Protein AF-A0A4Q1AHY9-F1 (afdb_monomer_lite)

Foldseek 3Di:
DVVVLVVVQVVVCVVVVHDDDDDDDDDDDDDDPDPVVVVVVLVVVLCVCVVVVVDPDSLPDCPHPNVVVVVVVVD

Structure (mmCIF, N/CA/C/O backbone):
data_AF-A0A4Q1AHY9-F1
#
_entry.id   AF-A0A4Q1AHY9-F1
#
loop_
_atom_site.group_PDB
_atom_site.id
_atom_site.type_symbol
_atom_site.label_atom_id
_atom_site.label_alt_id
_atom_site.label_comp_id
_atom_site.label_asym_id
_atom_site.label_entity_id
_atom_site.label_seq_id
_atom_site.pdbx_PDB_ins_code
_atom_site.Cartn_x
_atom_site.Cartn_y
_atom_site.Cartn_z
_atom_site.occupancy
_atom_site.B_iso_or_equiv
_atom_site.auth_seq_id
_atom_site.auth_comp_id
_atom_site.auth_asym_id
_atom_site.auth_atom_id
_atom_site.pdbx_PDB_model_num
ATOM 1 N N . MET A 1 1 ? 9.500 -0.421 7.538 1.00 93.31 1 MET A N 1
ATOM 2 C CA . MET A 1 1 ? 8.130 -0.976 7.666 1.00 93.31 1 MET A CA 1
ATOM 3 C C . MET A 1 1 ? 7.717 -1.404 9.073 1.00 93.31 1 MET A C 1
ATOM 5 O O . MET A 1 1 ? 6.566 -1.170 9.405 1.00 93.31 1 MET A O 1
ATOM 9 N N . ARG A 1 2 ? 8.596 -1.961 9.931 1.00 92.81 2 ARG A N 1
ATOM 10 C CA . ARG A 1 2 ? 8.213 -2.381 11.303 1.00 92.81 2 ARG A CA 1
ATOM 11 C C . ARG A 1 2 ? 7.513 -1.281 12.113 1.00 92.81 2 ARG A C 1
ATOM 13 O O . ARG A 1 2 ? 6.435 -1.526 12.632 1.00 92.81 2 ARG A O 1
ATOM 20 N N . TYR A 1 3 ? 8.116 -0.092 12.195 1.00 96.44 3 TYR A N 1
ATOM 21 C CA . TYR A 1 3 ? 7.559 1.031 12.957 1.00 96.44 3 TYR A CA 1
ATOM 22 C C . TYR A 1 3 ? 6.200 1.484 12.405 1.00 96.44 3 TYR A C 1
ATOM 24 O O . TYR A 1 3 ? 5.215 1.450 13.129 1.00 96.44 3 TYR A O 1
ATOM 32 N N . LEU A 1 4 ? 6.125 1.806 11.108 1.00 96.75 4 LEU A N 1
ATOM 33 C CA . LEU A 1 4 ? 4.886 2.245 10.453 1.00 96.75 4 LEU A CA 1
ATOM 34 C C . LEU A 1 4 ? 3.734 1.245 10.644 1.00 96.75 4 LEU A C 1
ATOM 36 O O . LEU A 1 4 ? 2.652 1.623 11.087 1.00 96.75 4 LEU A O 1
ATOM 40 N N . ASN A 1 5 ? 3.986 -0.039 10.373 1.00 96.88 5 ASN A N 1
ATOM 41 C CA . ASN A 1 5 ? 2.972 -1.084 10.496 1.00 96.88 5 ASN A CA 1
ATOM 42 C C . ASN A 1 5 ? 2.521 -1.274 11.949 1.00 96.88 5 ASN A C 1
ATOM 44 O O . ASN A 1 5 ? 1.333 -1.486 12.183 1.00 96.88 5 ASN A O 1
ATOM 48 N N . ALA A 1 6 ? 3.445 -1.198 12.915 1.00 95.94 6 ALA A N 1
ATOM 49 C CA . ALA A 1 6 ? 3.123 -1.322 14.334 1.00 95.94 6 ALA A CA 1
ATOM 50 C C . ALA A 1 6 ? 2.281 -0.137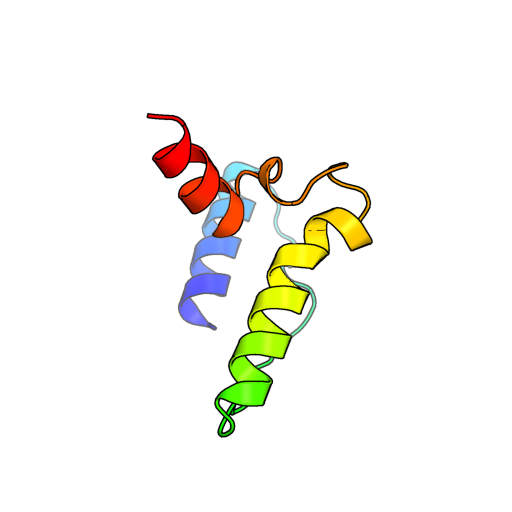 14.821 1.00 95.94 6 ALA A C 1
ATOM 52 O O . ALA A 1 6 ? 1.214 -0.340 15.396 1.00 95.94 6 ALA A O 1
ATOM 53 N N . THR A 1 7 ? 2.708 1.093 14.529 1.00 97.69 7 THR A N 1
ATOM 54 C CA . THR A 1 7 ? 1.986 2.306 14.928 1.00 97.69 7 THR A CA 1
ATOM 55 C C . THR A 1 7 ? 0.589 2.349 14.311 1.00 97.69 7 THR A C 1
ATOM 57 O O . THR A 1 7 ? -0.382 2.639 15.011 1.00 97.69 7 THR A O 1
ATOM 60 N N . TYR A 1 8 ? 0.452 1.983 13.031 1.00 97.44 8 TYR A N 1
ATOM 61 C CA . TYR A 1 8 ? -0.859 1.911 12.386 1.00 97.44 8 TYR A CA 1
ATOM 62 C C . TYR A 1 8 ? -1.743 0.807 12.975 1.00 97.44 8 TYR A C 1
ATOM 64 O O . TYR A 1 8 ? -2.924 1.044 13.213 1.00 97.44 8 TYR A O 1
ATOM 72 N N . ALA A 1 9 ? -1.190 -0.376 13.268 1.00 97.56 9 ALA A N 1
ATOM 73 C CA . ALA A 1 9 ? -1.953 -1.459 13.887 1.00 97.56 9 ALA A CA 1
ATOM 74 C C . ALA A 1 9 ? -2.495 -1.062 15.267 1.00 97.56 9 ALA A C 1
ATOM 76 O O . ALA A 1 9 ? -3.662 -1.317 15.553 1.00 97.56 9 ALA A O 1
ATOM 77 N N . ILE A 1 10 ? -1.689 -0.378 16.089 1.00 97.06 10 ILE A N 1
ATOM 78 C CA . ILE A 1 10 ? -2.128 0.155 17.388 1.00 97.06 10 ILE A CA 1
ATOM 79 C C . ILE A 1 10 ? -3.277 1.154 17.197 1.00 97.06 10 ILE A C 1
ATOM 81 O O . ILE A 1 10 ? -4.312 1.037 17.856 1.00 97.06 10 ILE A O 1
ATOM 85 N N . TYR A 1 11 ? -3.120 2.113 16.277 1.00 97.81 11 TYR A N 1
ATOM 86 C CA . TYR A 1 11 ? -4.164 3.092 15.959 1.00 97.81 11 TYR A CA 1
ATOM 87 C C . TYR A 1 11 ? -5.465 2.418 15.499 1.00 97.81 11 TYR A C 1
ATOM 89 O O . TYR A 1 11 ? -6.534 2.713 16.034 1.00 97.81 11 TYR A O 1
ATOM 97 N N . PHE A 1 12 ? -5.377 1.499 14.537 1.00 98.25 12 PHE A N 1
ATOM 98 C CA . PHE A 1 12 ? -6.523 0.806 13.955 1.00 98.25 12 PHE A CA 1
ATOM 99 C C . PHE A 1 12 ? -7.267 -0.016 15.012 1.00 98.25 12 PHE A C 1
ATOM 101 O O . PHE A 1 12 ? -8.484 0.105 15.152 1.00 98.25 12 PHE A O 1
ATOM 108 N N . ASN A 1 13 ? -6.534 -0.791 15.814 1.00 98.12 13 ASN A N 1
ATOM 109 C CA . ASN A 1 13 ? -7.108 -1.607 16.880 1.00 98.12 13 ASN A CA 1
ATOM 110 C C . ASN A 1 13 ? -7.814 -0.749 17.936 1.00 98.12 13 ASN A C 1
ATOM 112 O O . ASN A 1 13 ? -8.947 -1.053 18.310 1.00 98.12 13 ASN A O 1
ATOM 116 N N . LYS A 1 14 ? -7.219 0.384 18.337 1.00 97.75 14 LYS A N 1
ATOM 117 C CA . LYS A 1 14 ? -7.867 1.345 19.244 1.00 97.75 14 LYS A CA 1
ATOM 118 C C . LYS A 1 14 ? -9.132 1.953 18.631 1.00 97.75 14 LYS A C 1
ATOM 120 O O . LYS A 1 14 ? -10.152 2.034 19.310 1.00 97.75 14 LYS A O 1
ATOM 125 N N . LYS A 1 15 ? -9.083 2.366 17.358 1.00 98.19 15 LYS A N 1
ATOM 126 C CA . LYS A 1 15 ? -10.211 2.999 16.654 1.00 98.19 15 LYS A CA 1
ATOM 127 C C . LYS A 1 15 ? -11.409 2.063 16.514 1.00 98.19 15 LYS A C 1
ATOM 129 O O . LYS A 1 15 ? -12.538 2.487 16.739 1.00 98.19 15 LYS A O 1
ATOM 134 N N . TYR A 1 16 ? -11.163 0.804 16.163 1.00 97.81 16 TYR A N 1
ATOM 135 C CA . TYR A 1 16 ? -12.214 -0.174 15.876 1.00 97.81 16 TYR A CA 1
ATOM 136 C C . TYR A 1 16 ? -12.471 -1.157 17.027 1.00 97.81 16 TYR A C 1
ATOM 138 O O . TYR A 1 16 ? -13.188 -2.133 16.834 1.00 97.81 16 TYR A O 1
ATOM 146 N N . LYS A 1 17 ? -11.912 -0.903 18.223 1.00 97.75 17 LYS A N 1
ATOM 147 C CA . LYS A 1 17 ? -12.052 -1.747 19.427 1.00 97.75 17 LYS A CA 1
ATOM 148 C C . LYS A 1 17 ? -11.696 -3.223 19.171 1.00 97.75 17 LYS A C 1
ATOM 150 O O . LYS A 1 17 ? -12.393 -4.127 19.620 1.00 97.75 17 LYS A O 1
ATOM 155 N N . ARG A 1 18 ? -10.607 -3.458 18.434 1.00 97.12 18 ARG A N 1
ATOM 156 C CA . ARG A 1 18 ? -10.045 -4.789 18.133 1.00 97.12 18 ARG A CA 1
ATOM 157 C C . ARG A 1 18 ? -8.757 -5.015 18.929 1.00 97.12 18 ARG A C 1
ATOM 159 O O . ARG A 1 18 ? -8.120 -4.058 19.355 1.00 97.12 18 ARG A O 1
ATOM 166 N N . SER A 1 19 ? -8.348 -6.270 19.093 1.00 91.50 19 SER A N 1
ATOM 167 C CA . SER A 1 19 ? -7.091 -6.657 19.766 1.00 91.50 19 SER A CA 1
ATOM 168 C C . SER A 1 19 ? -6.247 -7.657 18.964 1.00 91.50 19 SER A C 1
ATOM 170 O O . SER A 1 19 ? -5.197 -8.097 19.424 1.00 91.50 19 SER A O 1
ATOM 172 N N . GLU A 1 20 ? -6.684 -8.003 17.754 1.00 92.94 20 GLU A N 1
ATOM 173 C CA . GLU A 1 20 ? -6.064 -9.029 16.917 1.00 92.94 20 GLU A CA 1
ATOM 174 C C . GLU A 1 20 ? -4.926 -8.481 16.045 1.00 92.94 20 GLU A C 1
ATOM 176 O O . GLU A 1 20 ? -4.716 -7.270 15.905 1.00 92.94 20 GLU A O 1
ATOM 181 N N . HIS A 1 21 ? -4.188 -9.403 15.426 1.00 93.88 21 HIS A N 1
ATOM 182 C CA . HIS A 1 21 ? -3.168 -9.065 14.446 1.00 93.88 21 HIS A CA 1
ATOM 183 C C . HIS A 1 21 ? -3.809 -8.461 13.188 1.00 93.88 21 HIS A C 1
ATOM 185 O O . HIS A 1 21 ? -4.693 -9.065 12.587 1.00 93.88 21 HIS A O 1
ATOM 191 N N . LEU A 1 22 ? -3.366 -7.261 12.797 1.00 96.25 22 LEU A N 1
ATOM 192 C CA . LEU A 1 22 ? -3.933 -6.545 11.649 1.00 96.25 22 LEU A CA 1
ATOM 193 C C . LEU A 1 22 ? -3.349 -6.994 10.303 1.00 96.25 22 LEU A C 1
ATOM 195 O O . LEU A 1 22 ? -4.053 -7.028 9.300 1.00 96.25 22 LEU A O 1
ATOM 199 N N . TRP A 1 23 ? -2.049 -7.277 10.264 1.00 95.50 23 TRP A N 1
ATOM 200 C CA . TRP A 1 23 ? -1.322 -7.524 9.019 1.00 95.50 23 TRP A CA 1
ATOM 201 C C . TRP A 1 23 ? -1.218 -9.018 8.735 1.00 95.50 23 TRP A C 1
ATOM 203 O O . TRP A 1 23 ? -1.112 -9.813 9.652 1.00 95.50 23 TRP A O 1
ATOM 213 N N . GLN A 1 24 ? -1.182 -9.435 7.473 1.00 94.94 24 GLN A N 1
ATOM 214 C CA . GLN A 1 24 ? -0.894 -10.832 7.153 1.00 94.94 24 GLN A CA 1
ATOM 215 C C . GLN A 1 24 ? 0.601 -11.002 6.856 1.00 94.94 24 GLN A C 1
ATOM 217 O O . GLN A 1 24 ? 1.078 -10.698 5.763 1.00 94.94 24 GLN A O 1
ATOM 222 N N . GLY A 1 25 ? 1.354 -11.502 7.837 1.00 93.12 25 GLY A N 1
ATOM 223 C CA . GLY A 1 25 ? 2.781 -11.792 7.690 1.00 93.12 25 GLY A CA 1
ATOM 224 C C . GLY A 1 25 ? 3.687 -10.553 7.693 1.00 93.12 25 GLY A C 1
ATOM 225 O O . GLY A 1 25 ? 3.316 -9.464 8.130 1.00 93.12 25 GLY A O 1
ATOM 226 N N . ARG A 1 26 ? 4.937 -10.735 7.248 1.00 92.50 26 ARG A N 1
ATOM 227 C CA . ARG A 1 26 ? 5.955 -9.670 7.223 1.00 92.50 26 ARG A CA 1
ATOM 228 C C . ARG A 1 26 ? 5.907 -8.891 5.911 1.00 92.50 26 ARG A C 1
ATOM 230 O O . ARG A 1 26 ? 5.685 -9.473 4.852 1.00 92.50 26 ARG A O 1
ATOM 237 N N . PHE A 1 27 ? 6.214 -7.594 5.982 1.00 95.06 27 PHE A N 1
ATOM 238 C CA . PHE A 1 27 ? 6.451 -6.784 4.789 1.00 95.06 27 PHE A CA 1
ATOM 239 C C . PHE A 1 27 ? 7.584 -7.388 3.957 1.00 95.06 27 PHE A C 1
ATOM 241 O O . PHE A 1 27 ? 8.659 -7.679 4.489 1.00 95.06 27 PHE A O 1
ATOM 248 N N . LYS A 1 28 ? 7.336 -7.556 2.660 1.00 94.50 28 LYS A N 1
ATOM 249 C CA . LYS A 1 28 ? 8.317 -8.064 1.708 1.00 94.50 28 LYS A CA 1
ATOM 250 C C . LYS A 1 28 ? 9.003 -6.889 1.016 1.00 94.50 28 LYS A C 1
ATOM 252 O O . LYS A 1 28 ? 8.341 -5.932 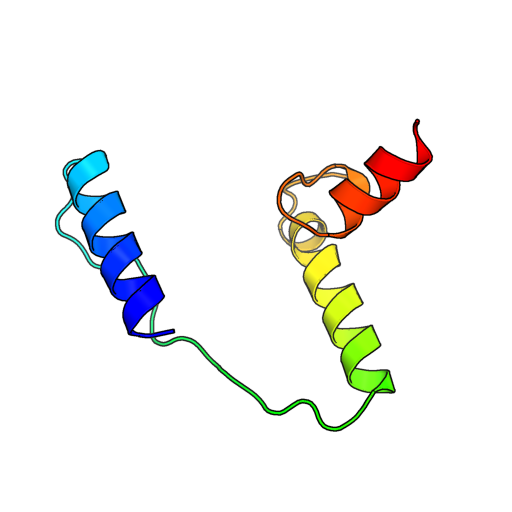0.633 1.00 94.50 28 LYS A O 1
ATOM 257 N N . SER A 1 29 ? 10.321 -6.969 0.880 1.00 93.94 29 SER A N 1
ATOM 258 C CA . SER A 1 29 ? 11.150 -5.937 0.261 1.00 93.94 29 SER A CA 1
ATOM 259 C C . SER A 1 29 ? 12.114 -6.610 -0.698 1.00 93.94 29 SER A C 1
ATOM 261 O O . SER A 1 29 ? 12.834 -7.520 -0.290 1.00 93.94 29 SER A O 1
ATOM 263 N N . TRP A 1 30 ? 12.142 -6.151 -1.944 1.00 94.19 30 TRP A N 1
ATOM 264 C CA . TRP A 1 30 ? 13.057 -6.643 -2.967 1.00 94.19 30 TRP A CA 1
ATOM 265 C C . TRP A 1 30 ? 13.778 -5.474 -3.612 1.00 94.19 30 TRP A C 1
ATOM 267 O O . TRP A 1 30 ? 13.203 -4.401 -3.785 1.00 94.19 30 TRP A O 1
ATOM 277 N N . TYR A 1 31 ? 15.047 -5.689 -3.940 1.00 95.81 31 TYR A N 1
ATOM 278 C CA . TYR A 1 31 ? 15.845 -4.694 -4.633 1.00 95.81 31 TYR A CA 1
ATOM 279 C C . TYR A 1 31 ? 15.473 -4.675 -6.118 1.00 95.81 31 TYR A C 1
ATOM 281 O O . TYR A 1 31 ? 15.445 -5.721 -6.766 1.00 95.81 31 TYR A O 1
ATOM 289 N N . VAL A 1 32 ? 15.189 -3.486 -6.645 1.00 96.50 32 VAL A N 1
ATOM 290 C CA . VAL A 1 32 ? 14.879 -3.260 -8.060 1.00 96.50 32 VAL A CA 1
ATOM 291 C C . VAL A 1 32 ? 16.049 -2.493 -8.660 1.00 96.50 32 VAL A C 1
ATOM 293 O O . VAL A 1 32 ? 16.190 -1.297 -8.434 1.00 96.50 32 VAL A O 1
ATOM 296 N N . ALA A 1 33 ? 16.918 -3.207 -9.376 1.00 96.00 33 ALA A N 1
ATOM 297 C CA . ALA A 1 33 ? 18.140 -2.646 -9.961 1.00 96.00 33 ALA A CA 1
ATOM 298 C C . ALA A 1 33 ? 17.964 -2.180 -11.414 1.00 96.00 33 ALA A C 1
ATOM 300 O O . ALA A 1 33 ? 18.777 -1.423 -11.931 1.00 96.00 33 ALA A O 1
ATOM 301 N N . ASN A 1 34 ? 16.943 -2.701 -12.095 1.00 96.75 34 ASN A N 1
ATOM 302 C CA . ASN A 1 34 ? 16.709 -2.483 -13.514 1.00 96.75 34 ASN A CA 1
ATOM 303 C C . ASN A 1 34 ? 15.546 -1.501 -13.691 1.00 96.75 34 ASN A C 1
ATOM 305 O O . ASN A 1 34 ? 14.435 -1.759 -13.229 1.00 96.75 34 ASN A O 1
ATOM 309 N N . GLU A 1 35 ? 15.809 -0.394 -14.375 1.00 97.12 35 GLU A N 1
ATOM 310 C CA . GLU A 1 35 ? 14.838 0.675 -14.606 1.00 97.12 35 GLU A CA 1
ATOM 311 C C . GLU A 1 35 ? 13.666 0.237 -15.501 1.00 97.12 35 GLU A C 1
ATOM 313 O O . GLU A 1 35 ? 12.510 0.514 -15.189 1.00 97.12 35 GLU A O 1
ATOM 318 N N . ALA A 1 36 ? 13.916 -0.541 -16.558 1.00 97.25 36 ALA A N 1
ATOM 319 C CA . ALA A 1 36 ? 12.837 -1.098 -17.375 1.00 97.25 36 ALA A CA 1
ATOM 320 C C . ALA A 1 36 ? 11.910 -2.000 -16.540 1.00 97.25 36 ALA A C 1
ATOM 322 O O . ALA A 1 36 ? 10.687 -1.945 -16.673 1.00 97.25 36 ALA A O 1
ATOM 323 N N . TYR A 1 37 ? 12.481 -2.787 -15.623 1.00 96.88 37 TYR A N 1
ATOM 324 C CA . TYR A 1 37 ? 11.700 -3.595 -14.688 1.00 96.88 37 TYR A CA 1
ATOM 325 C C . TYR A 1 37 ? 10.938 -2.741 -13.664 1.00 96.88 37 TYR A C 1
ATOM 327 O O . TYR A 1 37 ? 9.805 -3.080 -13.323 1.00 96.88 37 TYR A O 1
ATOM 335 N N . LEU A 1 38 ? 11.501 -1.614 -13.217 1.00 97.25 38 LEU A N 1
ATOM 336 C CA . LEU A 1 38 ? 10.798 -0.663 -12.353 1.00 97.25 38 LEU A CA 1
ATOM 337 C C . LEU A 1 38 ? 9.506 -0.161 -13.012 1.00 97.25 38 LEU A C 1
ATOM 339 O O . LEU A 1 38 ? 8.457 -0.180 -12.370 1.00 97.25 38 LEU A O 1
ATOM 343 N N . TYR A 1 39 ? 9.551 0.216 -14.292 1.00 96.69 39 TYR A N 1
ATOM 344 C CA . TYR A 1 39 ? 8.355 0.670 -15.011 1.00 96.69 39 TYR A CA 1
ATOM 345 C C . TYR A 1 39 ? 7.301 -0.430 -15.176 1.00 96.69 39 TYR A C 1
ATOM 347 O O . TYR A 1 39 ? 6.104 -0.160 -15.056 1.00 96.69 39 TYR A O 1
ATOM 355 N N . ILE A 1 40 ? 7.729 -1.675 -15.404 1.00 96.69 40 ILE A N 1
ATOM 356 C CA . ILE A 1 40 ? 6.820 -2.830 -15.447 1.00 96.69 40 ILE A CA 1
ATOM 357 C C . ILE A 1 40 ? 6.145 -3.020 -14.083 1.00 96.69 40 ILE A C 1
ATOM 359 O O . ILE A 1 40 ? 4.921 -3.116 -14.020 1.00 96.69 40 ILE A O 1
ATOM 363 N N . LEU A 1 41 ? 6.918 -2.997 -12.993 1.00 96.69 41 LEU A N 1
ATOM 364 C CA . LEU A 1 41 ? 6.395 -3.120 -11.631 1.00 96.69 41 LEU A CA 1
ATOM 365 C C . LEU A 1 41 ? 5.405 -2.009 -11.276 1.00 96.69 41 LEU A C 1
ATOM 367 O O . LEU A 1 41 ? 4.358 -2.290 -10.700 1.00 96.69 41 LEU A O 1
ATOM 371 N N . MET A 1 42 ? 5.719 -0.757 -11.616 1.00 96.06 42 MET A N 1
ATOM 372 C CA . MET A 1 42 ? 4.822 0.377 -11.380 1.00 96.06 42 MET A CA 1
ATOM 373 C C . MET A 1 42 ? 3.488 0.183 -12.104 1.00 96.06 42 MET A C 1
ATOM 375 O O . MET A 1 42 ? 2.435 0.279 -11.475 1.00 96.06 42 MET A O 1
ATOM 379 N N . ARG A 1 43 ? 3.525 -0.173 -13.396 1.00 95.50 43 ARG A N 1
ATOM 380 C CA . ARG A 1 43 ? 2.315 -0.488 -14.169 1.00 95.50 43 ARG A CA 1
ATOM 381 C C . ARG A 1 43 ? 1.518 -1.620 -13.523 1.00 95.50 43 ARG A C 1
ATOM 383 O O . ARG A 1 43 ? 0.297 -1.529 -13.430 1.00 95.50 4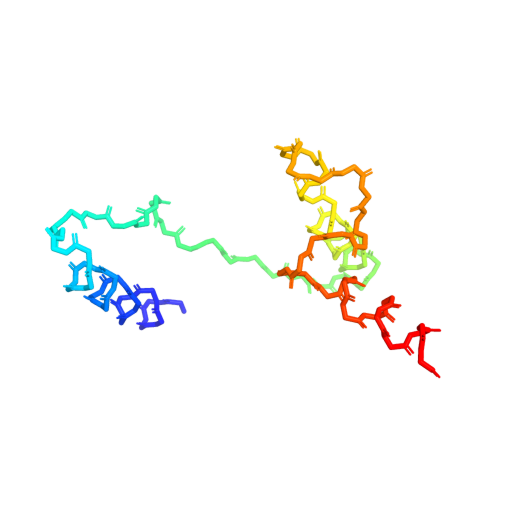3 ARG A O 1
ATOM 390 N N . ASP A 1 44 ? 2.192 -2.672 -13.072 1.00 96.06 44 ASP A N 1
ATOM 391 C CA . ASP A 1 44 ? 1.530 -3.814 -12.447 1.00 96.06 44 ASP A CA 1
ATOM 392 C C . ASP A 1 44 ? 0.846 -3.455 -11.124 1.00 96.06 44 ASP A C 1
ATOM 394 O O . ASP A 1 44 ? -0.257 -3.943 -10.868 1.00 96.06 44 ASP A O 1
ATOM 398 N N . ILE A 1 45 ? 1.469 -2.593 -10.310 1.00 96.56 45 ILE A N 1
ATOM 399 C CA . ILE A 1 45 ? 0.899 -2.091 -9.052 1.00 96.56 45 ILE A CA 1
ATOM 400 C C . ILE A 1 45 ? -0.355 -1.259 -9.320 1.00 96.56 45 ILE A C 1
ATOM 402 O O . ILE A 1 45 ? -1.379 -1.490 -8.675 1.00 96.56 45 ILE A O 1
ATOM 406 N N . GLU A 1 46 ? -0.299 -0.338 -10.283 1.00 96.88 46 GLU A N 1
ATOM 407 C CA . GLU A 1 46 ? -1.444 0.502 -10.664 1.00 96.88 46 GLU A CA 1
ATOM 408 C C . GLU A 1 46 ? -2.611 -0.337 -11.222 1.00 96.88 46 GLU A C 1
ATOM 410 O O . GLU A 1 46 ? -3.772 0.026 -11.066 1.00 96.88 46 GLU A O 1
ATOM 415 N N . GLN A 1 47 ? -2.343 -1.515 -11.797 1.00 97.19 47 GLN A N 1
ATOM 416 C CA . GLN A 1 47 ? -3.380 -2.445 -12.261 1.00 97.19 47 GLN A CA 1
ATOM 417 C C . GLN A 1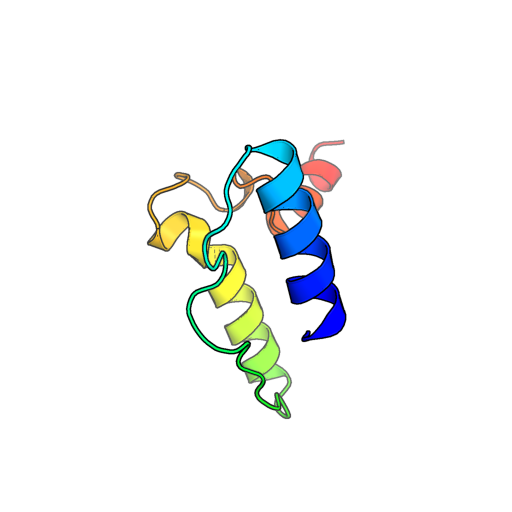 47 ? -3.994 -3.323 -11.155 1.00 97.19 47 GLN A C 1
ATOM 419 O O . GLN A 1 47 ? -4.981 -4.016 -11.415 1.00 97.19 47 GLN A O 1
ATOM 424 N N . ASN A 1 48 ? -3.459 -3.329 -9.929 1.00 97.25 48 ASN A N 1
ATOM 425 C CA . ASN A 1 48 ? -3.987 -4.164 -8.840 1.00 97.25 48 ASN A CA 1
ATOM 426 C C . ASN A 1 48 ? -5.485 -3.946 -8.554 1.00 97.25 48 ASN A C 1
ATOM 428 O O . ASN A 1 48 ? -6.185 -4.947 -8.390 1.00 97.25 48 ASN A O 1
ATOM 432 N N . PRO A 1 49 ? -6.018 -2.708 -8.534 1.00 97.56 49 PRO A N 1
ATOM 433 C CA . PRO A 1 49 ? -7.447 -2.469 -8.334 1.00 97.56 49 PRO A CA 1
ATOM 434 C C . PRO A 1 49 ? -8.324 -3.093 -9.427 1.00 97.56 49 PRO A C 1
ATOM 436 O O . PRO A 1 49 ? -9.385 -3.632 -9.113 1.00 97.56 49 PRO A O 1
ATOM 439 N N . LEU A 1 50 ? -7.863 -3.095 -10.687 1.00 97.56 50 LEU A N 1
ATOM 440 C CA . LEU A 1 50 ? -8.546 -3.787 -11.789 1.00 97.56 50 LEU A CA 1
ATOM 441 C C . LEU A 1 50 ? -8.520 -5.304 -11.585 1.00 97.56 50 LEU A C 1
ATOM 443 O O . LEU A 1 50 ? -9.553 -5.966 -11.657 1.00 97.56 50 LEU A O 1
ATOM 447 N N . LYS A 1 51 ? -7.338 -5.862 -11.285 1.00 97.69 51 LYS A N 1
ATOM 448 C CA . LYS A 1 51 ? -7.153 -7.304 -11.037 1.00 97.69 51 LYS A CA 1
ATOM 449 C C . LYS A 1 51 ? -8.014 -7.784 -9.859 1.00 97.69 51 LYS A C 1
ATOM 451 O O . LYS A 1 51 ? -8.561 -8.883 -9.903 1.00 97.69 51 LYS A O 1
ATOM 456 N N . ALA A 1 52 ? -8.178 -6.942 -8.838 1.00 97.56 52 ALA A N 1
ATOM 457 C CA . ALA A 1 52 ? -9.037 -7.179 -7.680 1.00 97.56 52 ALA A CA 1
ATOM 458 C C . ALA A 1 52 ? -10.529 -6.867 -7.924 1.00 97.56 52 ALA A C 1
ATOM 460 O O . ALA A 1 52 ? -11.330 -7.050 -7.009 1.00 97.56 52 ALA A O 1
ATOM 461 N N . LYS A 1 53 ? -10.912 -6.419 -9.131 1.00 97.75 53 LYS A N 1
ATOM 462 C CA . LYS A 1 53 ? -12.286 -6.036 -9.511 1.00 97.75 53 LYS A CA 1
ATOM 463 C C . LYS A 1 53 ? -12.899 -4.957 -8.608 1.00 97.75 53 LYS A C 1
ATOM 465 O O . LYS A 1 53 ? -14.091 -4.983 -8.321 1.00 97.75 53 LYS A O 1
ATOM 470 N N . MET A 1 54 ? -12.076 -4.027 -8.129 1.00 97.31 54 MET A N 1
ATOM 471 C CA . MET A 1 54 ? -12.521 -2.919 -7.277 1.00 97.31 54 MET A CA 1
ATOM 472 C C . MET A 1 54 ? -13.038 -1.728 -8.091 1.00 97.31 54 MET A C 1
ATOM 474 O O . MET A 1 54 ? -13.844 -0.952 -7.586 1.00 97.31 54 MET A O 1
ATOM 478 N N . VAL A 1 55 ? -12.553 -1.573 -9.325 1.00 97.25 55 VAL A N 1
ATOM 479 C CA . VAL A 1 55 ? -12.903 -0.499 -10.265 1.00 97.25 55 VAL A CA 1
ATOM 480 C C . VAL A 1 55 ? -12.848 -1.032 -11.699 1.00 97.25 55 VAL A C 1
ATOM 482 O O . VAL A 1 55 ? -12.138 -2.003 -11.960 1.00 97.25 55 VAL A O 1
ATOM 485 N N . ASP A 1 56 ? -13.544 -0.372 -12.627 1.00 96.50 56 ASP A N 1
ATOM 486 C CA . ASP A 1 56 ? -13.540 -0.737 -14.056 1.00 96.50 56 ASP A CA 1
ATOM 487 C C . ASP A 1 56 ? -12.422 -0.053 -14.856 1.00 96.50 56 ASP A C 1
ATOM 489 O O . ASP A 1 56 ? -12.051 -0.508 -15.939 1.00 96.50 56 ASP A O 1
ATOM 493 N N . LYS A 1 57 ? -11.869 1.044 -14.327 1.00 95.06 57 LYS A N 1
ATOM 494 C CA . LYS A 1 57 ? -10.761 1.794 -14.928 1.00 95.06 57 LYS A CA 1
ATOM 495 C C . LYS A 1 57 ? -9.723 2.173 -13.881 1.00 95.06 57 LYS A C 1
ATOM 497 O O . LYS A 1 57 ? -10.070 2.410 -12.725 1.00 95.06 57 LYS A O 1
ATOM 502 N N . ILE A 1 58 ? -8.457 2.242 -14.295 1.00 94.06 58 ILE A N 1
ATOM 503 C CA . ILE A 1 58 ? -7.329 2.531 -13.394 1.00 94.06 58 ILE A CA 1
ATOM 504 C C . ILE A 1 58 ? -7.497 3.917 -12.765 1.00 94.06 58 ILE A C 1
ATOM 506 O O . ILE A 1 58 ? -7.300 4.069 -11.562 1.00 94.06 58 ILE A O 1
ATOM 510 N N . GLU A 1 59 ? -7.946 4.906 -13.543 1.00 93.62 59 GLU A N 1
ATOM 511 C CA . GLU A 1 59 ? -8.152 6.274 -13.062 1.00 93.62 59 GLU A CA 1
ATOM 512 C C . GLU A 1 59 ? -9.257 6.422 -12.004 1.00 93.62 59 GLU A C 1
ATOM 514 O O . GLU A 1 59 ? -9.410 7.498 -11.440 1.00 93.62 59 GLU A O 1
ATOM 519 N N . TYR A 1 60 ? -10.043 5.380 -11.715 1.00 95.50 60 TYR A N 1
ATOM 520 C CA . TYR A 1 60 ? -11.138 5.460 -10.742 1.00 95.50 60 TYR A CA 1
ATOM 521 C C . TYR A 1 60 ? -10.740 5.017 -9.336 1.00 95.50 60 TYR A C 1
ATOM 523 O O . TYR A 1 60 ? -11.531 5.187 -8.410 1.00 95.50 60 TYR A O 1
ATOM 531 N N . TYR A 1 61 ? -9.541 4.461 -9.140 1.00 96.75 61 TYR A N 1
ATOM 532 C CA . TYR A 1 61 ? -9.113 4.019 -7.816 1.00 96.75 61 TYR A CA 1
ATOM 533 C C . TYR A 1 61 ? -8.409 5.147 -7.039 1.00 96.75 61 TYR A C 1
ATOM 535 O O . TYR A 1 61 ? -7.250 5.442 -7.312 1.00 96.75 61 TYR A O 1
ATOM 543 N N . PRO A 1 62 ? -9.041 5.749 -6.014 1.00 95.00 62 PRO A N 1
ATOM 544 C CA . PRO A 1 62 ? -8.568 6.997 -5.402 1.00 95.00 62 PRO A CA 1
ATOM 545 C C . PRO A 1 62 ? -7.272 6.873 -4.590 1.00 95.00 62 PRO A C 1
ATOM 547 O O . PRO A 1 62 ? -6.728 7.879 -4.143 1.00 95.00 62 PRO A O 1
ATOM 550 N N . TYR A 1 63 ? -6.792 5.650 -4.355 1.00 95.31 63 TYR A N 1
ATOM 551 C CA . TYR A 1 63 ? -5.615 5.371 -3.530 1.00 95.31 63 TYR A CA 1
ATOM 552 C C . TYR A 1 63 ? -4.414 4.894 -4.357 1.00 95.31 63 TYR A C 1
ATOM 554 O O . TYR A 1 63 ? -3.592 4.127 -3.851 1.00 95.31 63 TYR A O 1
ATOM 562 N N . SER A 1 64 ? -4.317 5.308 -5.622 1.00 94.69 64 SER A N 1
ATOM 563 C CA . SER A 1 64 ? -3.141 5.073 -6.465 1.00 94.69 64 SER A CA 1
ATOM 564 C C . SER A 1 64 ? -2.670 6.341 -7.173 1.00 94.69 64 SER A C 1
ATOM 566 O O . SER A 1 64 ? -3.360 7.361 -7.167 1.00 94.69 64 SER A O 1
ATOM 568 N N . SER A 1 65 ? -1.470 6.296 -7.755 1.00 93.94 65 SER A N 1
ATOM 569 C CA . SER A 1 65 ? -0.850 7.477 -8.364 1.00 93.94 65 SER A CA 1
ATOM 570 C C . SER A 1 65 ? -1.580 7.873 -9.643 1.00 93.94 65 SER A C 1
ATOM 572 O O . SER A 1 65 ? -1.774 9.060 -9.892 1.00 93.94 65 SER A O 1
ATOM 574 N N . SER A 1 66 ? -2.050 6.888 -10.419 1.00 92.81 66 SER A N 1
ATOM 575 C CA . SER A 1 66 ? -2.822 7.131 -11.640 1.00 92.81 66 SER A CA 1
ATOM 576 C C . SER A 1 66 ? -4.039 8.025 -11.396 1.00 92.81 66 SER A C 1
ATOM 578 O O . SER A 1 66 ? -4.254 8.949 -12.171 1.00 92.81 66 SER A O 1
ATOM 580 N N . TYR A 1 67 ? -4.784 7.832 -10.301 1.00 94.25 67 TYR A N 1
ATOM 581 C CA . TYR A 1 67 ? -5.917 8.704 -9.968 1.00 94.25 67 TYR A CA 1
ATOM 582 C C . TYR A 1 67 ? -5.519 10.181 -9.858 1.00 94.25 67 TYR A C 1
ATOM 584 O O . TYR A 1 67 ? -6.236 11.046 -10.356 1.00 94.25 67 TYR A O 1
ATOM 592 N N . TYR A 1 68 ? -4.374 10.482 -9.239 1.00 92.50 68 TYR A N 1
ATOM 593 C CA . TYR A 1 68 ? -3.903 11.860 -9.104 1.00 92.50 68 TYR A CA 1
ATOM 594 C C . TYR A 1 68 ? -3.477 12.459 -10.448 1.00 92.50 68 TYR A C 1
ATOM 596 O O . TYR A 1 68 ? -3.882 13.578 -10.747 1.00 92.50 68 TYR A O 1
ATOM 604 N N . PHE A 1 69 ? -2.752 11.706 -11.282 1.00 90.69 69 PHE A N 1
ATOM 605 C CA . PHE A 1 69 ? -2.318 12.188 -12.599 1.00 90.69 69 PHE A CA 1
ATOM 606 C C . PHE A 1 69 ? -3.499 12.518 -13.520 1.00 90.69 69 PHE A C 1
ATOM 608 O O . PHE A 1 69 ? -3.552 13.604 -14.089 1.00 90.69 69 PHE A O 1
ATOM 615 N N . PHE A 1 70 ? -4.499 11.636 -13.600 1.00 88.69 70 PHE A N 1
ATOM 616 C CA . PHE A 1 70 ? -5.690 11.896 -14.417 1.00 88.69 70 PHE A CA 1
ATOM 617 C C . PHE A 1 70 ? -6.574 13.008 -13.840 1.00 88.69 70 PHE A C 1
ATOM 619 O O . PHE A 1 70 ? -7.241 13.726 -14.586 1.00 88.69 70 PHE A O 1
ATOM 626 N N . LYS A 1 71 ? -6.579 13.186 -12.513 1.00 85.88 71 LYS A N 1
ATOM 627 C CA . LYS A 1 71 ? -7.293 14.294 -11.873 1.00 85.88 71 LYS A CA 1
ATOM 628 C C . LYS A 1 71 ? -6.667 15.649 -12.218 1.00 85.88 71 LYS A C 1
ATOM 630 O O . LYS A 1 71 ? -7.410 16.602 -12.434 1.00 85.88 71 LYS A O 1
ATOM 635 N N . GLU A 1 72 ? -5.339 15.737 -12.283 1.00 75.38 72 GLU A N 1
ATOM 636 C CA . GLU A 1 72 ? -4.628 16.964 -12.671 1.00 75.38 72 GLU A CA 1
ATOM 637 C C . GLU A 1 72 ? -4.821 17.310 -14.155 1.00 75.38 72 GLU A C 1
ATOM 639 O O . GLU A 1 72 ? -5.039 18.473 -14.465 1.00 75.38 72 GLU A O 1
ATOM 644 N N . GLU A 1 73 ? -4.863 16.323 -15.058 1.00 69.75 73 GLU A N 1
ATOM 645 C CA . GLU A 1 73 ? -5.167 16.539 -16.490 1.00 69.75 73 GLU A CA 1
ATOM 646 C C . GLU A 1 73 ? -6.604 17.025 -16.761 1.00 69.75 73 GLU A C 1
ATOM 648 O O . GLU A 1 73 ? -6.912 17.510 -17.848 1.00 69.75 73 GLU A O 1
ATOM 653 N N . SER A 1 74 ? -7.497 16.8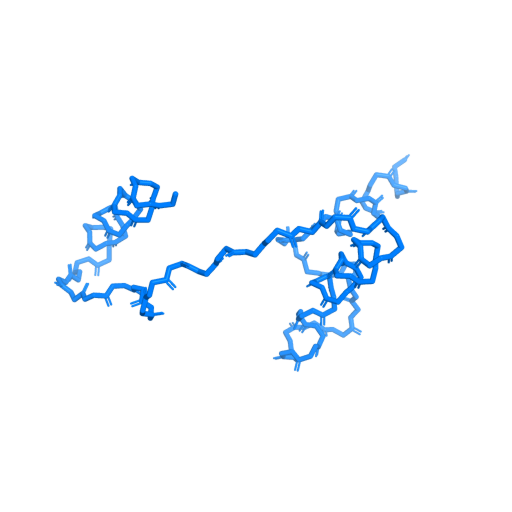84 -15.779 1.00 60.75 74 SER A N 1
ATOM 654 C CA . SER A 1 74 ? -8.906 17.283 -15.875 1.00 60.75 74 SER A CA 1
ATOM 655 C C . SER A 1 74 ? -9.169 18.734 -15.438 1.00 60.75 74 SER A C 1
A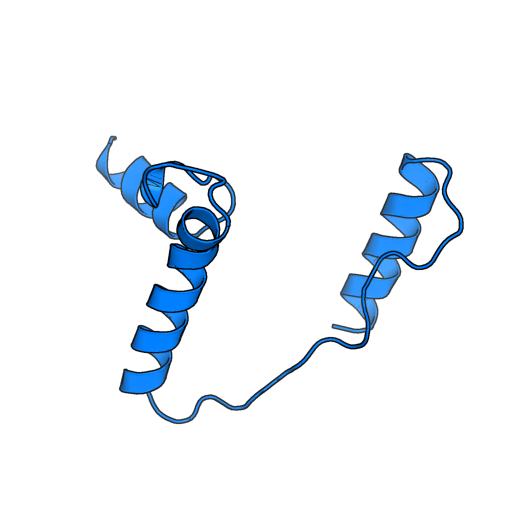TOM 657 O O . SER A 1 74 ? -10.334 19.139 -15.396 1.00 60.75 74 SER A O 1
ATOM 659 N N . THR A 1 75 ? -8.125 19.481 -15.052 1.00 52.06 75 THR A N 1
ATOM 660 C CA . THR A 1 75 ? -8.197 20.868 -14.547 1.00 52.06 75 THR A CA 1
ATOM 661 C C . THR A 1 75 ? -7.543 21.832 -15.528 1.00 52.06 75 THR A C 1
ATOM 663 O O . THR A 1 75 ? -8.139 22.906 -15.763 1.00 52.06 75 THR A O 1
#

Sequence (75 aa):
MRYLNATYAIYFNKKYKRSEHLWQGRFKSWYVANEAYLYILMRDIEQNPLKAKMVDKIEYYPYSSSYYFFKEEST

pLDDT: mean 93.97, std 7.62, range [52.06, 98.25]

Secondary structure (DSSP, 8-state):
-HHHHHHHHHHHHHHHT--S--SSSPPP------HHHHHHHHHHHHTHHHHTTS-SSGGG-TTSHHHHHHHHHT-

Radius of gyration: 16.29 Å; chains: 1; bounding box: 32×33×37 Å